Protein AF-A0A838TK75-F1 (afdb_monomer_lite)

Secondary structure (DSSP, 8-state):
-TTTTTS-HHHHHHHHGGGHHHH---BTTB--HHHHHHHHHHH--TT---

Structure (mmCIF, N/CA/C/O backbone):
data_AF-A0A838TK75-F1
#
_entry.id   AF-A0A838TK75-F1
#
loop_
_atom_site.group_PDB
_atom_site.id
_atom_site.type_symbol
_atom_site.label_atom_id
_atom_site.label_alt_id
_atom_site.label_comp_id
_atom_site.label_asym_id
_atom_site.label_entity_id
_atom_site.label_seq_id
_atom_site.pdbx_PDB_ins_code
_atom_site.Cartn_x
_atom_site.Cartn_y
_atom_site.Cartn_z
_atom_site.occupancy
_atom_site.B_iso_or_equiv
_atom_site.auth_seq_id
_atom_site.auth_comp_id
_atom_site.auth_asym_id
_atom_site.auth_atom_id
_atom_site.pdbx_PDB_model_num
ATOM 1 N N . MET A 1 1 ? 5.202 -5.420 -1.113 1.00 89.38 1 MET A N 1
ATOM 2 C CA . MET A 1 1 ? 4.517 -4.275 -1.746 1.00 89.38 1 MET A CA 1
ATOM 3 C C . MET A 1 1 ? 5.468 -3.274 -2.375 1.00 89.38 1 MET A C 1
ATOM 5 O O . MET A 1 1 ? 5.439 -3.195 -3.588 1.00 89.38 1 MET A O 1
ATOM 9 N N . ALA A 1 2 ? 6.353 -2.598 -1.630 1.00 93.62 2 ALA A N 1
ATOM 10 C CA . ALA A 1 2 ? 7.296 -1.619 -2.204 1.00 93.62 2 ALA A CA 1
ATOM 11 C C . ALA A 1 2 ? 8.054 -2.118 -3.459 1.00 93.62 2 ALA A C 1
ATOM 13 O O . ALA A 1 2 ? 8.118 -1.407 -4.454 1.00 93.62 2 ALA A O 1
ATOM 14 N N . ALA A 1 3 ? 8.513 -3.377 -3.445 1.00 92.69 3 ALA A N 1
ATOM 15 C CA . ALA A 1 3 ? 9.165 -4.016 -4.593 1.00 92.69 3 ALA A CA 1
ATOM 16 C C . ALA A 1 3 ? 8.281 -4.107 -5.854 1.00 92.69 3 ALA A C 1
ATOM 18 O O . ALA A 1 3 ? 8.791 -3.949 -6.954 1.00 92.69 3 ALA A O 1
ATOM 19 N N . ILE A 1 4 ? 6.966 -4.310 -5.706 1.00 92.19 4 ILE A N 1
ATOM 20 C CA . ILE A 1 4 ? 6.019 -4.359 -6.836 1.00 92.19 4 ILE A CA 1
ATOM 21 C C . ILE A 1 4 ? 5.894 -2.969 -7.475 1.00 92.19 4 ILE A C 1
ATOM 23 O O . ILE A 1 4 ? 5.817 -2.847 -8.689 1.00 92.19 4 ILE A O 1
ATOM 27 N N . TYR A 1 5 ? 5.947 -1.916 -6.657 1.00 92.62 5 TYR A N 1
ATOM 28 C CA . TYR A 1 5 ? 5.963 -0.527 -7.118 1.00 92.62 5 TYR A CA 1
ATOM 29 C C . TYR A 1 5 ? 7.359 -0.047 -7.555 1.00 92.62 5 TYR A C 1
ATOM 31 O O . TYR A 1 5 ? 7.511 1.120 -7.897 1.00 92.62 5 TYR A O 1
ATOM 39 N N . GLY A 1 6 ? 8.390 -0.902 -7.523 1.00 94.62 6 GLY A N 1
ATOM 40 C CA . GLY A 1 6 ? 9.751 -0.543 -7.937 1.00 94.62 6 GLY A CA 1
ATOM 41 C C . GLY A 1 6 ? 10.439 0.509 -7.057 1.00 94.62 6 GLY A C 1
ATOM 42 O O . GLY A 1 6 ? 11.401 1.134 -7.493 1.00 94.62 6 GLY A O 1
ATOM 43 N N . VAL A 1 7 ? 9.969 0.724 -5.824 1.00 94.38 7 VAL A N 1
ATOM 44 C CA . VAL A 1 7 ? 10.492 1.762 -4.920 1.00 94.38 7 VAL A CA 1
ATOM 45 C C . VAL A 1 7 ? 11.001 1.190 -3.600 1.00 94.38 7 VAL A C 1
ATOM 47 O O . VAL A 1 7 ? 10.693 0.063 -3.206 1.00 94.38 7 VAL A O 1
ATOM 50 N N . SER A 1 8 ? 11.775 1.998 -2.871 1.00 96.81 8 SER A N 1
ATOM 51 C CA . SER A 1 8 ? 12.220 1.645 -1.522 1.00 96.81 8 SER A CA 1
ATOM 52 C C . SER A 1 8 ? 11.038 1.517 -0.550 1.00 96.81 8 SER A C 1
ATOM 54 O O . SER A 1 8 ? 10.002 2.167 -0.706 1.00 96.81 8 SER A O 1
ATOM 56 N N . VAL A 1 9 ? 11.209 0.733 0.520 1.00 95.12 9 VAL A N 1
ATOM 57 C CA . VAL A 1 9 ? 10.192 0.609 1.584 1.00 95.12 9 VAL A CA 1
ATOM 58 C C . VAL A 1 9 ? 9.894 1.962 2.235 1.00 95.12 9 VAL A C 1
ATOM 60 O O . VAL A 1 9 ? 8.742 2.241 2.562 1.00 95.12 9 VAL A O 1
ATOM 63 N N . ARG A 1 10 ? 10.910 2.822 2.389 1.00 96.75 10 ARG A N 1
ATOM 64 C CA . ARG A 1 10 ? 10.745 4.174 2.938 1.00 96.75 10 ARG A CA 1
ATOM 65 C C . ARG A 1 10 ? 9.825 5.010 2.053 1.00 96.75 10 ARG A C 1
ATOM 67 O O . ARG A 1 10 ? 8.863 5.569 2.562 1.00 96.75 10 ARG A O 1
ATOM 74 N N . THR A 1 11 ? 10.093 5.038 0.748 1.00 97.19 11 THR A N 1
ATOM 75 C CA . THR A 1 11 ? 9.272 5.750 -0.242 1.00 97.19 11 THR A CA 1
ATOM 76 C C . THR A 1 11 ? 7.833 5.244 -0.222 1.00 97.19 11 THR A C 1
ATOM 78 O O . THR A 1 11 ? 6.906 6.035 -0.088 1.00 97.19 11 THR A O 1
ATOM 81 N N . PHE A 1 12 ? 7.650 3.922 -0.265 1.00 96.25 12 PHE A N 1
ATOM 82 C CA . PHE A 1 12 ? 6.326 3.307 -0.242 1.00 96.25 12 PHE A CA 1
ATOM 83 C C . PHE A 1 12 ? 5.536 3.656 1.029 1.00 96.25 12 PHE A C 1
ATOM 85 O O . PHE A 1 12 ? 4.360 3.996 0.956 1.00 96.25 12 PHE A O 1
ATOM 92 N N . ASN A 1 13 ? 6.179 3.631 2.201 1.00 95.19 13 ASN A N 1
ATOM 93 C CA . ASN A 1 13 ? 5.530 4.040 3.449 1.00 95.19 13 ASN A CA 1
ATOM 94 C C . ASN A 1 13 ? 5.167 5.535 3.444 1.00 95.19 13 ASN A C 1
ATOM 96 O O . ASN A 1 13 ? 4.099 5.894 3.926 1.00 95.19 13 ASN A O 1
ATOM 100 N N . SER A 1 14 ? 6.010 6.405 2.877 1.00 97.50 14 SER A N 1
ATOM 101 C CA . SER A 1 14 ? 5.687 7.831 2.735 1.00 97.50 14 SER A CA 1
ATOM 102 C C . SER A 1 14 ? 4.462 8.071 1.848 1.00 97.50 14 SER A C 1
ATOM 104 O O . SER A 1 14 ? 3.664 8.943 2.173 1.00 97.50 14 SER A O 1
ATOM 106 N N . TRP A 1 15 ? 4.281 7.292 0.778 1.00 96.94 15 TRP A N 1
ATOM 107 C CA . TRP A 1 15 ? 3.087 7.370 -0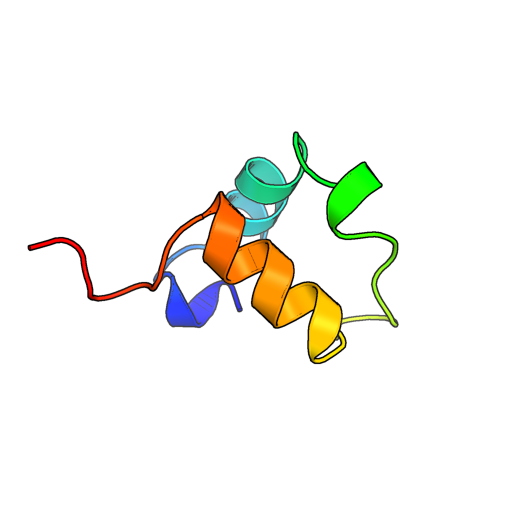.075 1.00 96.94 15 TRP A CA 1
ATOM 108 C C . TRP A 1 15 ? 1.816 6.892 0.620 1.00 96.94 15 TRP A C 1
ATOM 110 O O . TRP A 1 15 ? 0.741 7.410 0.342 1.00 96.94 15 TRP A O 1
ATOM 120 N N . LEU A 1 16 ? 1.927 5.924 1.531 1.00 96.19 16 LEU A N 1
ATOM 121 C CA . LEU A 1 16 ? 0.781 5.416 2.285 1.00 96.19 16 LEU A CA 1
ATOM 122 C C . LEU A 1 16 ? 0.372 6.296 3.460 1.00 96.19 16 LEU A C 1
ATOM 124 O O . LEU A 1 16 ? -0.764 6.183 3.907 1.00 96.19 16 LEU A O 1
ATOM 128 N N . LYS A 1 17 ? 1.258 7.173 3.940 1.00 96.75 17 LYS A N 1
ATOM 129 C CA . LYS A 1 17 ? 1.013 8.010 5.120 1.00 96.75 17 LYS A CA 1
ATOM 130 C C . LYS A 1 17 ? -0.307 8.804 5.069 1.00 96.75 17 LYS A C 1
ATOM 132 O O . LYS A 1 17 ? -1.019 8.796 6.068 1.00 96.75 17 LYS A O 1
ATOM 137 N N . PRO A 1 18 ? -0.701 9.432 3.941 1.00 97.75 18 PRO A N 1
ATOM 138 C CA . PRO A 1 18 ? -1.989 10.125 3.837 1.00 97.75 18 PRO A CA 1
ATOM 139 C C . PRO A 1 18 ? -3.216 9.202 3.915 1.00 97.75 18 PRO A C 1
ATOM 141 O O . PRO A 1 18 ? -4.325 9.682 4.114 1.00 97.75 18 PRO A O 1
ATOM 144 N N . PHE A 1 19 ? -3.032 7.891 3.743 1.00 97.31 19 PHE A N 1
ATOM 145 C CA . PHE A 1 19 ? -4.097 6.889 3.684 1.00 97.31 19 PHE A CA 1
ATOM 146 C C . PHE A 1 19 ? -4.040 5.895 4.851 1.00 97.31 19 PHE A C 1
ATOM 148 O O . PHE A 1 19 ? -4.748 4.890 4.817 1.00 97.31 19 PHE A O 1
ATOM 155 N N . GLU A 1 20 ? -3.209 6.138 5.872 1.00 95.44 20 GLU A N 1
ATOM 156 C CA . GLU A 1 20 ? -3.007 5.205 6.991 1.00 95.44 20 GLU A CA 1
ATOM 157 C C . GLU A 1 20 ? -4.311 4.865 7.718 1.00 95.44 20 GLU A C 1
ATOM 159 O O . GLU A 1 20 ? -4.522 3.704 8.053 1.00 95.44 20 GLU A O 1
ATOM 164 N N . GLU A 1 21 ? -5.2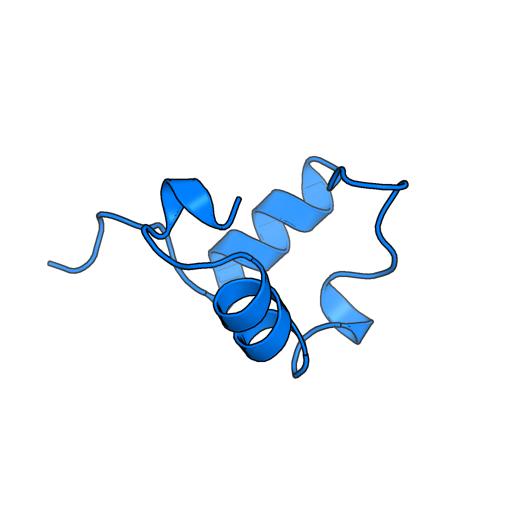22 5.826 7.882 1.00 96.56 21 GLU A N 1
ATOM 165 C CA . GLU A 1 21 ? -6.535 5.586 8.495 1.00 96.56 21 GLU A CA 1
ATOM 166 C C . GLU A 1 21 ? -7.404 4.640 7.649 1.00 96.56 21 GLU A C 1
ATOM 168 O O . GLU A 1 21 ? -8.031 3.727 8.182 1.00 96.56 21 GLU A O 1
ATOM 173 N N . LYS A 1 22 ? -7.388 4.800 6.317 1.00 97.25 22 LYS A N 1
ATOM 174 C CA . LYS A 1 22 ? -8.147 3.943 5.391 1.00 97.25 22 LYS A CA 1
ATOM 175 C C . LYS A 1 22 ? -7.528 2.547 5.281 1.00 97.25 22 LYS A C 1
ATOM 177 O O . LYS A 1 22 ? -8.245 1.554 5.226 1.00 97.25 22 LYS A O 1
ATOM 182 N N . VAL A 1 23 ? -6.199 2.461 5.218 1.00 97.00 23 VAL A N 1
ATOM 183 C CA . VAL A 1 23 ? -5.457 1.196 5.080 1.00 97.00 23 VAL A CA 1
ATOM 184 C C . VAL A 1 23 ? -5.430 0.423 6.403 1.00 97.00 23 VAL A C 1
ATOM 186 O O . VAL A 1 23 ? -5.445 -0.806 6.402 1.00 97.00 23 VAL A O 1
ATOM 189 N N . GLY A 1 24 ? -5.401 1.113 7.538 1.00 95.88 24 GLY A N 1
ATOM 190 C CA . GLY A 1 24 ? -5.315 0.514 8.864 1.00 95.88 24 GLY A CA 1
ATOM 191 C C . G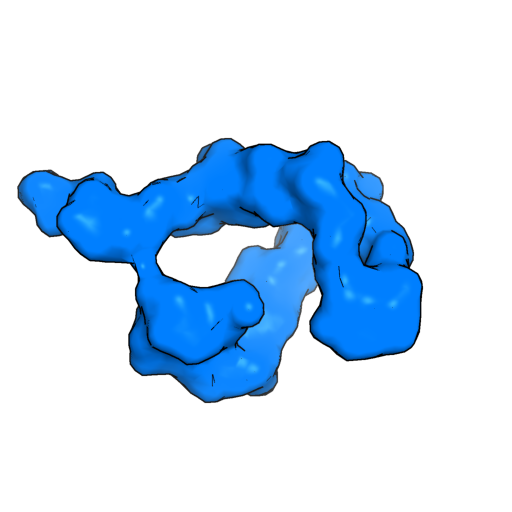LY A 1 24 ? -3.937 -0.064 9.207 1.00 95.88 24 GLY A C 1
ATOM 192 O O . GLY A 1 24 ? -2.976 -0.013 8.434 1.00 95.88 24 GLY A O 1
ATOM 193 N N . GLU A 1 25 ? -3.845 -0.640 10.406 1.00 94.75 25 GLU A N 1
ATOM 194 C CA . GLU A 1 25 ? -2.595 -1.147 10.976 1.00 94.75 25 GLU A CA 1
ATOM 195 C C . GLU A 1 25 ? -2.091 -2.421 10.274 1.00 94.75 25 GLU A C 1
ATOM 197 O O . GLU A 1 25 ? -2.856 -3.325 9.923 1.00 94.75 25 GLU A O 1
ATOM 202 N N . LYS A 1 26 ? -0.774 -2.524 10.080 1.00 92.06 26 LYS A N 1
ATOM 203 C CA . LYS A 1 26 ? -0.141 -3.716 9.496 1.00 92.06 26 LYS A CA 1
ATOM 204 C C . LYS A 1 26 ? -0.069 -4.855 10.509 1.00 92.06 26 LYS A C 1
ATOM 206 O O . LYS A 1 26 ? 0.175 -4.640 11.690 1.00 92.06 26 LYS A O 1
ATOM 211 N N . ARG A 1 27 ? -0.116 -6.099 10.024 1.00 92.31 27 ARG A N 1
ATOM 212 C CA . ARG A 1 27 ? 0.222 -7.279 10.837 1.00 92.31 27 ARG A CA 1
ATOM 213 C C . ARG A 1 27 ? 1.711 -7.575 10.702 1.00 92.31 27 ARG A C 1
ATOM 215 O O . ARG A 1 27 ? 2.148 -8.312 9.815 1.00 92.31 27 ARG A O 1
ATOM 222 N N . GLY A 1 28 ? 2.512 -6.933 11.550 1.00 91.50 28 GLY A N 1
ATOM 223 C CA . GLY A 1 28 ? 3.969 -6.970 11.447 1.00 91.50 28 GLY A CA 1
ATOM 224 C C . GLY A 1 28 ? 4.441 -6.368 10.120 1.00 91.50 28 GLY A C 1
ATOM 225 O O . GLY A 1 28 ? 4.252 -5.1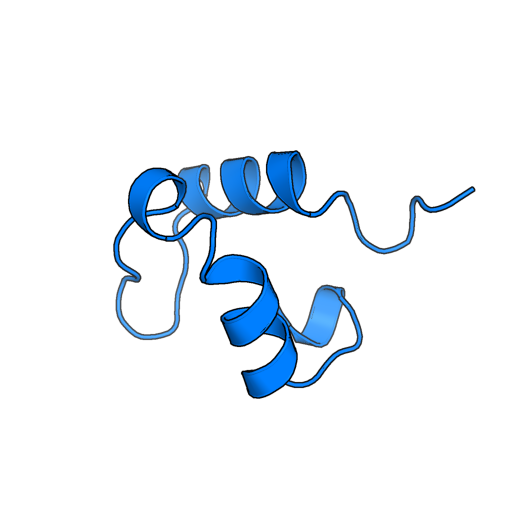82 9.862 1.00 91.50 28 GLY A O 1
ATOM 226 N N . ARG A 1 29 ? 5.057 -7.184 9.253 1.00 89.94 29 ARG A N 1
ATOM 227 C CA . ARG A 1 29 ? 5.535 -6.748 7.923 1.00 89.94 29 ARG A CA 1
ATOM 228 C C . ARG A 1 29 ? 4.522 -6.971 6.796 1.00 89.94 29 ARG A C 1
ATOM 230 O O . ARG A 1 29 ? 4.830 -6.659 5.646 1.00 89.94 29 ARG A O 1
ATOM 237 N N . TYR A 1 30 ? 3.347 -7.513 7.109 1.00 94.38 30 TYR A N 1
ATOM 238 C CA . TYR A 1 30 ? 2.382 -7.972 6.117 1.00 94.38 30 TYR A CA 1
ATOM 239 C C . TYR A 1 30 ? 1.114 -7.120 6.114 1.00 94.38 30 TYR A C 1
ATOM 241 O O . TYR A 1 30 ? 0.646 -6.651 7.154 1.00 94.38 30 TYR A O 1
ATOM 249 N N . TYR A 1 31 ? 0.560 -6.960 4.916 1.00 96.06 31 TYR A N 1
ATOM 250 C CA . TYR A 1 31 ? -0.774 -6.421 4.689 1.00 96.06 31 TYR A CA 1
ATOM 251 C C . TYR A 1 31 ? -1.747 -7.580 4.487 1.00 96.06 31 TYR A C 1
ATOM 253 O O . TYR A 1 31 ? -1.388 -8.597 3.892 1.00 96.06 31 TYR A O 1
ATOM 261 N N . THR A 1 32 ? -2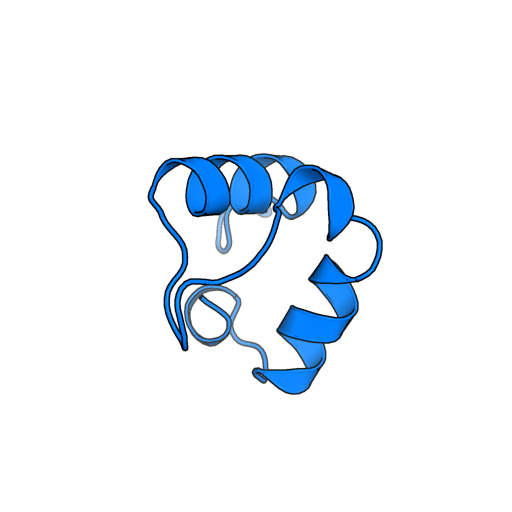.977 -7.428 4.966 1.00 97.19 32 THR A N 1
ATOM 262 C CA . THR A 1 32 ? -4.068 -8.344 4.615 1.00 97.19 32 THR A CA 1
ATOM 263 C C . THR A 1 32 ? -4.533 -8.103 3.178 1.00 97.19 32 THR A C 1
ATOM 265 O O . THR A 1 32 ? -4.214 -7.078 2.574 1.00 97.19 32 THR A O 1
ATOM 268 N N . VAL A 1 33 ? -5.327 -9.026 2.629 1.00 96.62 33 VAL A N 1
ATOM 269 C CA . VAL A 1 33 ? -5.892 -8.889 1.276 1.00 96.62 33 VAL A CA 1
ATOM 270 C C . VAL A 1 33 ? -6.698 -7.592 1.137 1.00 96.62 33 VAL A C 1
ATOM 272 O O . VAL A 1 33 ? -6.479 -6.849 0.187 1.00 96.62 33 VAL A O 1
ATOM 275 N N . ASN A 1 34 ? -7.541 -7.253 2.117 1.00 97.62 34 ASN A N 1
ATOM 276 C CA . ASN A 1 34 ? -8.337 -6.020 2.080 1.00 97.62 34 ASN A CA 1
ATOM 277 C C . ASN A 1 34 ? -7.456 -4.764 2.079 1.00 97.62 34 ASN A C 1
ATOM 279 O O . ASN A 1 34 ? -7.731 -3.810 1.360 1.00 97.62 34 ASN A O 1
ATOM 283 N N . GLN A 1 35 ? -6.360 -4.778 2.839 1.00 97.69 35 GLN A N 1
ATOM 284 C CA . GLN A 1 35 ? -5.406 -3.668 2.843 1.00 97.69 35 GLN A CA 1
ATOM 285 C C . GLN A 1 35 ? -4.704 -3.533 1.496 1.00 97.69 35 GLN A C 1
ATOM 287 O O . GLN A 1 35 ? -4.516 -2.422 1.018 1.00 97.69 35 GLN A O 1
ATOM 292 N N . VAL A 1 36 ? -4.343 -4.651 0.862 1.00 96.25 36 VAL A N 1
ATOM 293 C CA . VAL A 1 36 ? -3.770 -4.646 -0.488 1.00 96.25 36 VAL A CA 1
ATOM 294 C C . VAL A 1 36 ? -4.754 -4.066 -1.506 1.00 96.25 36 VAL A C 1
ATOM 296 O O . VAL A 1 36 ? -4.334 -3.247 -2.316 1.00 96.25 36 VAL A O 1
ATOM 299 N N . VAL A 1 37 ? -6.041 -4.421 -1.440 1.00 97.00 37 VAL A N 1
ATOM 300 C CA . VAL A 1 37 ? -7.081 -3.842 -2.311 1.00 97.00 37 VAL A CA 1
ATOM 301 C C . VAL A 1 37 ? -7.145 -2.325 -2.140 1.00 97.00 37 VAL A C 1
ATOM 303 O O . VAL A 1 37 ? -7.003 -1.601 -3.119 1.00 97.00 37 VAL A O 1
ATOM 306 N N . ILE A 1 38 ? -7.239 -1.834 -0.901 1.00 97.31 38 ILE A N 1
ATOM 307 C CA . ILE A 1 38 ? -7.274 -0.392 -0.609 1.00 97.31 38 ILE A CA 1
ATOM 308 C C . ILE A 1 38 ? -6.007 0.310 -1.111 1.00 97.31 38 ILE A C 1
ATOM 310 O O . ILE A 1 38 ? -6.088 1.387 -1.692 1.00 97.31 38 ILE A O 1
ATOM 314 N N . ILE A 1 39 ? -4.832 -0.291 -0.905 1.00 96.44 39 ILE A N 1
ATOM 315 C CA . ILE A 1 39 ? -3.551 0.243 -1.388 1.00 96.44 39 ILE A CA 1
ATOM 316 C C . ILE A 1 39 ? -3.570 0.391 -2.912 1.00 96.44 39 ILE A C 1
ATOM 318 O O . ILE A 1 39 ? -3.147 1.422 -3.428 1.00 96.44 39 ILE A O 1
ATOM 322 N N . VAL A 1 40 ? -4.067 -0.620 -3.625 1.00 95.62 40 VAL A N 1
ATOM 323 C CA . VAL A 1 40 ? -4.169 -0.595 -5.087 1.00 95.62 40 VAL A CA 1
ATOM 324 C C . VAL A 1 40 ? -5.194 0.438 -5.559 1.00 95.62 40 VAL A C 1
ATOM 326 O O . VAL A 1 40 ? -4.938 1.124 -6.541 1.00 95.62 40 VAL A O 1
ATOM 329 N N . GLU A 1 41 ? -6.313 0.609 -4.855 1.00 96.06 41 GLU A N 1
ATOM 330 C CA . GLU A 1 41 ? -7.292 1.659 -5.161 1.00 96.06 41 GLU A CA 1
ATOM 331 C C . GLU A 1 41 ? -6.699 3.068 -5.035 1.00 96.06 41 GLU A C 1
ATOM 333 O O . GLU A 1 41 ? -6.974 3.921 -5.875 1.00 96.06 41 GLU A O 1
ATOM 338 N N . VAL A 1 42 ? -5.911 3.333 -3.984 1.00 95.81 42 VAL A N 1
ATOM 339 C CA . VAL A 1 42 ? -5.414 4.694 -3.697 1.00 95.81 42 VAL A CA 1
ATOM 340 C C . VAL A 1 42 ? -4.095 5.026 -4.393 1.00 95.81 42 VAL A C 1
ATOM 342 O O . VAL A 1 42 ? -3.843 6.194 -4.671 1.00 95.81 42 VAL A O 1
ATOM 345 N N . LEU A 1 43 ? -3.246 4.029 -4.672 1.00 94.88 43 LEU A N 1
ATOM 346 C CA . LEU A 1 43 ? -1.952 4.226 -5.342 1.00 94.88 43 LEU A CA 1
ATOM 347 C C . LEU A 1 43 ? -1.944 3.780 -6.812 1.00 94.88 43 LEU A C 1
ATOM 349 O O . LEU A 1 43 ? -0.981 4.066 -7.521 1.00 94.88 43 LEU A O 1
ATOM 353 N N . GLY A 1 44 ? -2.971 3.061 -7.265 1.00 93.75 44 GLY A N 1
ATOM 354 C CA . GLY A 1 44 ? -3.014 2.42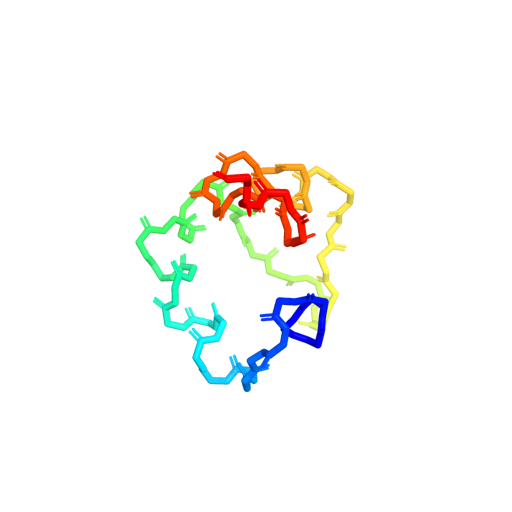5 -8.580 1.00 93.75 44 GLY A CA 1
ATOM 355 C C . GLY A 1 44 ? -2.267 1.087 -8.646 1.00 93.75 44 GLY A C 1
ATOM 356 O O . GLY A 1 44 ? -1.507 0.708 -7.744 1.00 93.75 44 GLY A O 1
ATOM 357 N N . LEU A 1 45 ? -2.488 0.356 -9.745 1.00 88.88 45 LEU A N 1
ATOM 358 C CA . LEU A 1 45 ? -1.753 -0.866 -10.075 1.00 88.88 45 LEU A CA 1
ATOM 359 C C . LEU A 1 45 ? -0.388 -0.511 -10.692 1.00 88.88 45 LEU A C 1
ATOM 361 O O . LEU A 1 45 ? -0.340 0.156 -11.729 1.00 88.88 45 LEU A O 1
ATOM 365 N N . PRO A 1 46 ? 0.731 -0.976 -10.116 1.00 82.12 46 PRO A N 1
ATOM 366 C CA . PRO A 1 46 ? 2.043 -0.771 -10.716 1.00 82.12 46 PRO A CA 1
ATOM 367 C C . PRO A 1 46 ? 2.142 -1.521 -12.052 1.00 82.12 46 PRO A C 1
ATOM 369 O O . PRO A 1 46 ? 1.727 -2.674 -12.158 1.00 82.12 46 PRO A O 1
ATOM 372 N N . GLY A 1 47 ? 2.677 -0.856 -13.079 1.00 71.19 47 GLY A N 1
ATOM 373 C CA . GLY A 1 47 ? 2.751 -1.384 -14.448 1.00 71.19 47 GLY A CA 1
ATOM 374 C C . GLY A 1 47 ? 1.527 -1.087 -15.324 1.00 71.19 47 GLY A C 1
ATOM 375 O O . GLY A 1 47 ? 1.581 -1.349 -16.519 1.00 71.19 47 GLY A O 1
ATOM 376 N N . VAL A 1 48 ? 0.464 -0.490 -14.765 1.00 58.19 48 VAL A N 1
ATOM 377 C CA . VAL A 1 48 ? -0.708 0.010 -15.512 1.00 58.19 48 VAL A CA 1
ATOM 378 C C . VAL A 1 48 ? -0.746 1.543 -15.463 1.00 58.19 48 VAL A C 1
ATOM 380 O O . VAL A 1 48 ? -1.761 2.157 -15.153 1.00 58.19 48 VAL A O 1
ATOM 383 N N . MET A 1 49 ? 0.394 2.177 -15.740 1.00 48.12 49 MET A N 1
ATOM 384 C CA . MET A 1 49 ? 0.388 3.543 -16.263 1.00 48.12 49 MET A CA 1
ATOM 385 C C . MET A 1 49 ? 0.612 3.425 -17.767 1.00 48.12 49 MET A C 1
ATOM 387 O O . MET A 1 49 ? 1.747 3.259 -18.210 1.00 48.12 49 MET A O 1
ATOM 391 N N . SER A 1 50 ? -0.494 3.396 -18.511 1.00 41.72 50 SER A N 1
ATOM 392 C CA . SER A 1 50 ? -0.524 3.624 -19.958 1.00 41.72 50 SER A CA 1
ATOM 393 C C . SER A 1 50 ? -0.312 5.098 -20.264 1.00 41.72 50 SER A C 1
ATOM 395 O O . SER A 1 50 ? -0.994 5.900 -19.583 1.00 41.72 50 SER A O 1
#

Sequence (50 aa):
MAAIYGVSVRTFNSWLKPFEEKVGEKRGRYYTVNQVVIIVEVLGLPGVMS

Foldseek 3Di:
DCVQQVHDPVVLVVLCVVVCVVLDDAPVVDGDPVSVVVSCVRVNGRPPPD

pLDDT: mean 91.7, std 11.67, range [41.72, 97.75]

Radius of gyration: 10.47 Å; chains: 1; bounding box: 21×19×31 Å